Protein AF-S7V874-F1 (afdb_monomer_lite)

Radius of gyration: 12.58 Å; chains: 1; bounding box: 24×34×29 Å

Organism: NCBI:txid641524

pLDDT: mean 94.42, std 6.8, range [68.38, 98.38]

Sequence (52 aa):
MGAVHPISWYHEYDGGRVFYTGLGHVEEAFEDADFLKHLYGGIWYAALGKPL

Secondary structure (DSSP, 8-state):
--S---SEEEEEETTEEEEEE----SGGGGG-HHHHHHHHHHHHHHHH-S--

Foldseek 3Di:
DPDDDDQWDWDQDPNFIATDHVPDPDPCCVVDPVSVVVVVVRVCCRPPVDDD

Structure (mmCIF, N/CA/C/O backbone):
data_AF-S7V874-F1
#
_entry.id   AF-S7V874-F1
#
loop_
_atom_site.group_PDB
_atom_site.id
_atom_site.type_symbol
_atom_site.label_atom_id
_atom_site.label_alt_id
_atom_site.label_comp_id
_atom_site.label_asym_id
_atom_site.label_entity_id
_atom_site.label_seq_id
_atom_site.pdbx_PDB_ins_code
_atom_site.Cartn_x
_atom_site.Cartn_y
_atom_site.Cartn_z
_atom_site.occupancy
_atom_site.B_iso_or_equiv
_atom_site.auth_seq_id
_atom_site.auth_comp_id
_atom_site.auth_asym_id
_atom_site.auth_atom_id
_atom_site.pdbx_PDB_model_num
ATOM 1 N N . MET A 1 1 ? 1.297 -24.089 0.567 1.00 68.38 1 MET A N 1
ATOM 2 C CA . MET A 1 1 ? 0.511 -23.093 -0.186 1.00 68.38 1 MET A CA 1
ATOM 3 C C . MET A 1 1 ? -0.713 -23.823 -0.745 1.00 68.38 1 MET A C 1
ATOM 5 O O . MET A 1 1 ? -0.525 -24.713 -1.559 1.00 68.38 1 MET A O 1
ATOM 9 N N . GLY A 1 2 ? -1.924 -23.592 -0.212 1.00 85.75 2 GLY A N 1
ATOM 10 C CA . GLY A 1 2 ? -3.176 -24.127 -0.779 1.00 85.75 2 GLY A CA 1
ATOM 11 C C . GLY A 1 2 ? -3.919 -23.145 -1.696 1.00 85.75 2 GLY A C 1
ATOM 12 O O . GLY A 1 2 ? -4.132 -22.026 -1.274 1.00 85.75 2 GLY A O 1
ATOM 13 N N . ALA A 1 3 ? -4.344 -23.589 -2.884 1.00 91.88 3 ALA A N 1
ATOM 14 C CA . ALA A 1 3 ? -5.172 -22.948 -3.930 1.00 91.88 3 ALA A CA 1
ATOM 15 C C . ALA A 1 3 ? -5.224 -21.403 -4.070 1.00 91.88 3 ALA A C 1
ATOM 17 O O . ALA A 1 3 ? -4.972 -20.901 -5.162 1.00 91.88 3 ALA A O 1
ATOM 18 N N . VAL A 1 4 ? -5.592 -20.646 -3.032 1.00 92.44 4 VAL A N 1
ATOM 19 C CA . VAL A 1 4 ? -5.708 -19.179 -3.060 1.00 92.44 4 VAL A CA 1
ATOM 20 C C . VAL A 1 4 ? -4.497 -18.544 -2.378 1.00 92.44 4 VAL A C 1
ATOM 22 O O . VAL A 1 4 ? -4.295 -18.677 -1.170 1.00 92.44 4 VAL A O 1
ATOM 25 N N . HIS A 1 5 ? -3.709 -17.814 -3.168 1.00 91.81 5 HIS A N 1
ATOM 26 C CA . HIS A 1 5 ? -2.461 -17.174 -2.750 1.00 91.81 5 HIS A CA 1
ATOM 27 C C . HIS A 1 5 ? -2.444 -15.704 -3.148 1.00 91.81 5 HIS A C 1
ATOM 29 O O . HIS A 1 5 ? -1.897 -15.369 -4.199 1.00 91.81 5 HIS A O 1
ATOM 35 N N . PRO A 1 6 ? -3.061 -14.814 -2.352 1.00 95.31 6 PRO A N 1
ATOM 36 C CA . PRO A 1 6 ? -3.012 -13.394 -2.650 1.00 95.31 6 PRO A CA 1
ATOM 37 C C . PRO A 1 6 ? -1.567 -12.898 -2.548 1.00 95.31 6 PRO A C 1
ATOM 39 O O . PRO A 1 6 ? -0.903 -13.106 -1.534 1.00 95.31 6 PRO A O 1
ATOM 42 N N . ILE A 1 7 ? -1.093 -12.224 -3.598 1.00 95.94 7 ILE A N 1
ATOM 43 C CA . ILE A 1 7 ? 0.229 -11.583 -3.602 1.00 95.94 7 ILE A CA 1
ATOM 44 C C . ILE A 1 7 ? 0.225 -10.280 -2.794 1.00 95.94 7 ILE A C 1
ATOM 46 O O . ILE A 1 7 ? 1.246 -9.905 -2.230 1.00 95.94 7 ILE A O 1
ATOM 50 N N . SER A 1 8 ? -0.936 -9.629 -2.694 1.00 97.38 8 SER A N 1
ATOM 51 C CA . SER A 1 8 ? -1.147 -8.404 -1.927 1.00 97.38 8 SER A CA 1
ATOM 52 C C . SER A 1 8 ? -2.494 -8.464 -1.217 1.00 97.38 8 SER A C 1
ATOM 54 O O . SER A 1 8 ? -3.474 -8.949 -1.788 1.00 97.38 8 SER A O 1
ATOM 56 N N . TRP A 1 9 ? -2.550 -7.978 0.018 1.00 96.88 9 TRP A N 1
ATOM 57 C CA . TRP A 1 9 ? -3.771 -7.927 0.822 1.00 96.88 9 TRP A CA 1
ATOM 58 C C . TRP A 1 9 ? -3.680 -6.838 1.892 1.00 96.88 9 TRP A C 1
ATOM 60 O O . TRP A 1 9 ? -2.609 -6.303 2.182 1.00 96.88 9 TRP A O 1
ATOM 70 N N . TYR A 1 10 ? -4.824 -6.509 2.481 1.00 95.88 10 TYR A N 1
ATOM 71 C CA . TYR A 1 10 ? -4.927 -5.590 3.606 1.00 95.88 10 TYR A CA 1
ATOM 72 C C . TYR A 1 10 ? -5.921 -6.129 4.637 1.00 95.88 10 TYR A C 1
ATOM 74 O O . TYR A 1 10 ? -6.779 -6.951 4.311 1.00 95.88 10 TYR A O 1
ATOM 82 N N . HIS A 1 11 ? -5.780 -5.701 5.889 1.00 95.31 11 HIS A N 1
ATOM 83 C CA . HIS A 1 11 ? -6.623 -6.146 6.999 1.00 95.31 11 HIS A CA 1
ATOM 84 C C . HIS A 1 11 ? -6.608 -5.104 8.132 1.00 95.31 11 HIS A C 1
ATOM 86 O O . HIS A 1 11 ? -5.600 -4.423 8.330 1.00 95.31 11 HIS A O 1
ATOM 92 N N . GLU A 1 12 ? -7.703 -4.977 8.884 1.00 96.56 12 GLU A N 1
ATOM 93 C CA . GLU A 1 12 ? -7.766 -4.191 10.128 1.00 96.56 12 GLU A CA 1
ATOM 94 C C . GLU A 1 12 ? -7.696 -5.105 11.351 1.00 96.56 12 GLU A C 1
ATOM 96 O O . GLU A 1 12 ? -8.526 -5.996 11.493 1.00 96.56 12 GLU A O 1
ATOM 101 N N . TYR A 1 13 ? -6.712 -4.909 12.227 1.00 95.06 13 TYR A N 1
ATOM 102 C CA . TYR A 1 13 ? -6.509 -5.755 13.404 1.00 95.06 13 TYR A CA 1
ATOM 103 C C . TYR A 1 13 ? -6.187 -4.899 14.625 1.00 95.06 13 TYR A C 1
ATOM 105 O O . TYR A 1 13 ? -5.263 -4.090 14.581 1.00 95.06 13 TYR A O 1
ATOM 113 N N . ASP A 1 14 ? -6.951 -5.086 15.704 1.00 96.06 14 ASP A N 1
ATOM 114 C CA . ASP A 1 14 ? -6.771 -4.404 16.997 1.00 96.06 14 ASP A CA 1
ATOM 115 C C . ASP A 1 14 ? -6.641 -2.869 16.885 1.00 96.06 14 ASP A C 1
ATOM 117 O O . ASP A 1 14 ? -5.740 -2.236 17.429 1.00 96.06 14 ASP A O 1
ATOM 121 N N . GLY A 1 15 ? -7.514 -2.255 16.079 1.00 93.69 15 GLY A N 1
ATOM 122 C CA . GLY A 1 15 ? -7.501 -0.810 15.817 1.00 93.69 15 GLY A CA 1
ATOM 123 C C . GLY A 1 15 ? 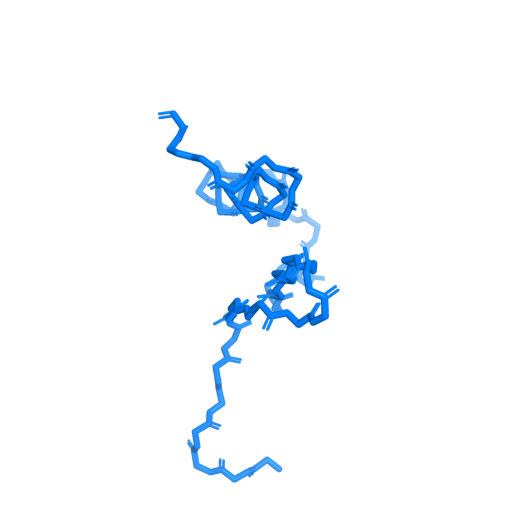-6.386 -0.326 14.877 1.00 93.69 15 GLY A C 1
ATOM 124 O O . GLY A 1 15 ? -6.360 0.853 14.522 1.00 93.69 15 GLY A O 1
ATOM 125 N N . GLY A 1 16 ? -5.491 -1.215 14.441 1.00 95.06 16 GLY A N 1
ATOM 126 C CA . GLY A 1 16 ? -4.465 -0.957 13.436 1.00 95.06 16 GLY A CA 1
ATOM 127 C C . GLY A 1 16 ? -4.888 -1.366 12.024 1.00 95.06 16 GLY A C 1
ATOM 128 O O . GLY A 1 16 ? -5.787 -2.182 11.824 1.00 95.06 16 GLY A O 1
ATOM 129 N N . ARG A 1 17 ? -4.192 -0.821 11.023 1.00 97.19 17 ARG A N 1
ATOM 130 C CA . ARG A 1 17 ? -4.327 -1.194 9.609 1.00 97.19 17 ARG A CA 1
ATOM 131 C C . ARG A 1 17 ? -3.036 -1.825 9.116 1.00 97.19 17 ARG A C 1
ATOM 133 O O . ARG A 1 17 ? -1.961 -1.255 9.282 1.00 97.19 17 ARG A O 1
ATOM 140 N N . VAL 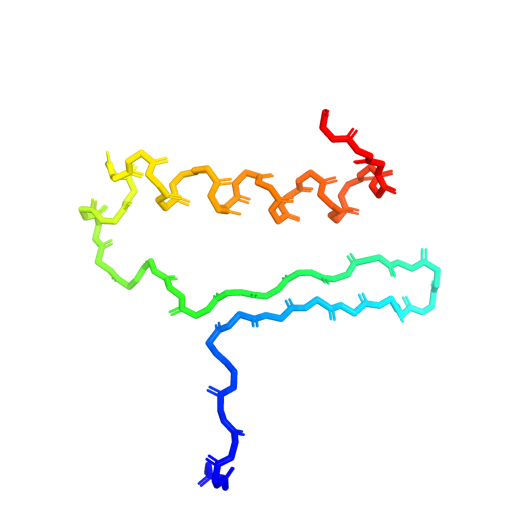A 1 18 ? -3.157 -2.983 8.480 1.00 96.94 18 VAL A N 1
ATOM 141 C CA . VAL A 1 18 ? -2.041 -3.741 7.913 1.00 96.94 18 VAL A CA 1
ATOM 142 C C . VAL A 1 18 ? -2.197 -3.799 6.404 1.00 96.94 18 VAL A C 1
ATOM 144 O O . VAL A 1 18 ? -3.281 -4.082 5.891 1.00 96.94 18 VAL A O 1
ATOM 147 N N . PHE A 1 19 ? -1.094 -3.565 5.706 1.00 97.62 19 PHE A N 1
ATOM 148 C CA . PHE A 1 19 ? -0.949 -3.800 4.279 1.00 97.62 19 PHE A CA 1
ATOM 149 C C . PHE A 1 19 ? 0.226 -4.753 4.051 1.00 97.62 19 PHE A C 1
ATOM 151 O O . PHE A 1 19 ? 1.278 -4.603 4.673 1.00 97.62 19 PHE A O 1
ATOM 158 N N . TYR A 1 20 ? 0.047 -5.718 3.155 1.00 97.69 20 TYR A N 1
ATOM 159 C CA . TYR A 1 20 ? 1.073 -6.663 2.734 1.00 97.69 20 TYR A CA 1
ATOM 160 C C . TYR A 1 20 ? 1.142 -6.714 1.209 1.00 97.69 20 TYR A C 1
ATOM 162 O O . TYR A 1 20 ? 0.116 -6.755 0.529 1.00 97.69 20 TYR A O 1
ATOM 170 N N . THR A 1 21 ? 2.363 -6.788 0.686 1.00 98.06 21 THR A N 1
ATOM 171 C CA . THR A 1 21 ? 2.652 -7.064 -0.721 1.00 98.06 21 THR A CA 1
ATOM 172 C C . THR A 1 21 ? 3.892 -7.951 -0.813 1.00 98.06 21 THR A C 1
ATOM 174 O O . THR A 1 21 ? 4.902 -7.675 -0.171 1.00 98.06 21 THR A O 1
ATOM 177 N N . GLY A 1 22 ? 3.811 -9.025 -1.595 1.00 97.19 22 GLY A N 1
ATOM 178 C CA . GLY A 1 22 ? 4.933 -9.901 -1.948 1.00 97.19 22 GLY A CA 1
ATOM 179 C C . GLY A 1 22 ? 5.652 -9.486 -3.238 1.00 97.19 22 GLY A C 1
ATOM 180 O O . GLY A 1 22 ? 6.517 -10.212 -3.719 1.00 97.19 22 GLY A O 1
ATOM 181 N N . LEU A 1 23 ? 5.262 -8.354 -3.832 1.00 97.06 23 LEU A N 1
ATOM 182 C CA . LEU A 1 23 ? 5.941 -7.737 -4.975 1.00 97.06 23 LEU A CA 1
ATOM 183 C C . LEU A 1 23 ? 7.263 -7.066 -4.545 1.00 97.06 23 LEU A C 1
ATOM 185 O O . LEU A 1 23 ? 7.515 -6.895 -3.355 1.00 97.06 23 LEU A O 1
ATOM 189 N N . GLY A 1 24 ? 8.083 -6.639 -5.512 1.00 96.88 24 GLY A N 1
ATOM 190 C CA . GLY A 1 24 ? 9.324 -5.897 -5.238 1.00 96.88 24 GLY A CA 1
ATOM 191 C C . GLY A 1 24 ? 10.549 -6.772 -4.954 1.00 96.88 24 GLY A C 1
ATOM 192 O O . GLY A 1 24 ? 11.448 -6.354 -4.236 1.00 96.88 24 GLY A O 1
ATOM 193 N N . HIS A 1 25 ? 10.583 -8.003 -5.476 1.00 96.94 25 HIS A N 1
ATOM 194 C CA . HIS A 1 25 ? 11.729 -8.906 -5.303 1.00 96.94 25 HIS A CA 1
ATOM 195 C C . HIS A 1 25 ? 13.001 -8.425 -6.024 1.00 96.94 25 HIS A C 1
ATOM 197 O O . HIS A 1 25 ? 14.103 -8.705 -5.560 1.00 96.94 25 HIS A O 1
ATOM 203 N N . VAL A 1 26 ? 12.839 -7.730 -7.153 1.00 97.50 26 VAL A N 1
ATOM 204 C CA . VAL A 1 26 ? 13.933 -7.209 -7.984 1.00 97.50 26 VAL A CA 1
ATOM 205 C C . VAL A 1 26 ? 14.068 -5.700 -7.793 1.00 97.50 26 VAL A C 1
ATOM 207 O O . VAL A 1 26 ? 13.072 -5.025 -7.527 1.00 97.50 26 VAL A O 1
ATOM 210 N N . GLU A 1 27 ? 15.286 -5.177 -7.913 1.00 97.38 27 GLU A N 1
ATOM 211 C CA . GLU A 1 27 ? 15.596 -3.764 -7.654 1.00 97.38 27 GLU A CA 1
ATOM 212 C C . GLU A 1 27 ? 14.864 -2.837 -8.629 1.00 97.38 27 GLU A C 1
ATOM 214 O O . GLU A 1 27 ? 14.283 -1.837 -8.214 1.00 97.38 27 GLU A O 1
ATOM 219 N N . GLU A 1 28 ? 14.769 -3.242 -9.895 1.00 97.88 28 GLU A N 1
ATOM 220 C CA . GLU A 1 28 ? 14.104 -2.507 -10.972 1.00 97.88 28 GLU A CA 1
ATOM 221 C C . GLU A 1 28 ? 12.618 -2.265 -10.685 1.00 97.88 28 GLU A C 1
ATOM 223 O O . GLU A 1 28 ? 12.029 -1.315 -11.198 1.00 97.88 28 GLU A O 1
ATOM 228 N N . ALA A 1 29 ? 11.995 -3.078 -9.821 1.00 97.50 29 ALA A N 1
ATOM 229 C CA . ALA A 1 29 ? 10.622 -2.833 -9.397 1.00 97.50 29 ALA A CA 1
ATOM 230 C C . ALA A 1 29 ? 10.485 -1.462 -8.719 1.00 97.50 29 ALA A C 1
ATOM 232 O O . ALA A 1 29 ? 9.473 -0.799 -8.901 1.00 97.50 29 ALA A O 1
ATOM 233 N N . PHE A 1 30 ? 11.502 -1.002 -7.986 1.00 97.44 30 PHE A N 1
ATOM 234 C CA . PHE A 1 30 ? 11.491 0.294 -7.301 1.00 97.44 30 PHE A CA 1
ATOM 235 C C . PHE A 1 30 ? 11.721 1.491 -8.236 1.00 97.44 30 PHE A C 1
ATOM 237 O O . PHE A 1 30 ? 11.653 2.631 -7.780 1.00 97.44 30 PHE A O 1
ATOM 244 N N . GLU A 1 31 ? 11.940 1.250 -9.528 1.00 97.81 31 GLU A N 1
ATOM 245 C CA . GLU A 1 31 ? 11.941 2.277 -10.575 1.00 97.81 31 GLU A CA 1
ATOM 246 C C . GLU A 1 31 ? 10.606 2.324 -11.344 1.00 97.81 31 GLU A C 1
ATOM 248 O O . GLU A 1 31 ? 10.309 3.312 -12.019 1.00 97.81 31 GLU A O 1
ATOM 253 N N . ASP A 1 32 ? 9.772 1.285 -11.223 1.00 98.25 32 ASP A N 1
ATOM 254 C CA . ASP A 1 32 ? 8.466 1.199 -11.874 1.00 98.25 32 ASP A CA 1
ATOM 255 C C . ASP A 1 32 ? 7.435 2.108 -11.178 1.00 98.25 32 ASP A C 1
ATOM 257 O O . ASP A 1 32 ? 7.148 1.993 -9.982 1.00 98.25 32 ASP A O 1
ATOM 261 N N . ALA A 1 33 ? 6.847 3.028 -11.946 1.00 98.38 33 ALA A N 1
ATOM 262 C CA . ALA A 1 33 ? 5.919 4.023 -11.416 1.00 98.38 33 ALA A CA 1
ATOM 263 C C . ALA A 1 33 ? 4.618 3.411 -10.863 1.00 98.38 33 ALA A C 1
ATOM 265 O O . ALA A 1 33 ? 4.060 3.933 -9.891 1.00 98.38 33 ALA A O 1
ATOM 266 N N . ASP A 1 34 ? 4.136 2.309 -11.441 1.00 98.19 34 ASP A N 1
ATOM 267 C CA . ASP A 1 34 ? 2.929 1.624 -10.980 1.00 98.19 34 ASP A CA 1
ATOM 268 C C . ASP A 1 34 ? 3.202 0.853 -9.685 1.00 98.19 34 ASP A C 1
ATOM 270 O O . ASP A 1 34 ? 2.384 0.892 -8.757 1.00 98.19 34 ASP A O 1
ATOM 274 N N . PHE A 1 35 ? 4.376 0.227 -9.560 1.00 98.12 35 PHE A N 1
ATOM 275 C CA . PHE A 1 35 ? 4.801 -0.393 -8.307 1.00 98.12 35 PHE A CA 1
ATOM 276 C C . PHE A 1 35 ? 4.967 0.641 -7.194 1.00 98.12 35 PHE A C 1
ATOM 278 O O . PHE A 1 35 ? 4.450 0.441 -6.091 1.00 98.12 35 PHE A O 1
ATOM 285 N N . LEU A 1 36 ? 5.616 1.773 -7.476 1.00 98.38 36 LEU A N 1
ATOM 286 C CA . LEU A 1 36 ? 5.755 2.861 -6.508 1.00 98.38 36 LEU A CA 1
ATOM 287 C C . LEU A 1 36 ? 4.391 3.403 -6.070 1.00 98.38 36 LEU A 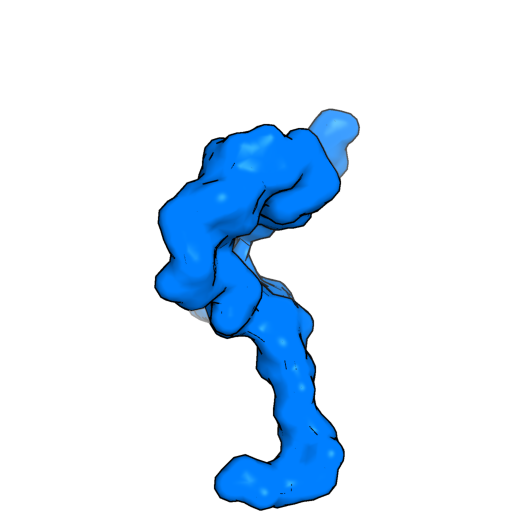C 1
ATOM 289 O O . LEU A 1 36 ? 4.178 3.646 -4.881 1.00 98.38 36 LEU A O 1
ATOM 293 N N . LYS A 1 37 ? 3.434 3.532 -6.996 1.00 98.12 37 LYS A N 1
ATOM 294 C CA . LYS A 1 37 ? 2.059 3.941 -6.681 1.00 98.12 37 LYS A CA 1
ATOM 295 C C . LYS A 1 37 ? 1.329 2.914 -5.809 1.00 98.12 37 LYS A C 1
ATOM 297 O O . LYS A 1 37 ? 0.653 3.306 -4.858 1.00 98.12 37 LYS A O 1
ATOM 302 N N . HIS A 1 38 ? 1.476 1.619 -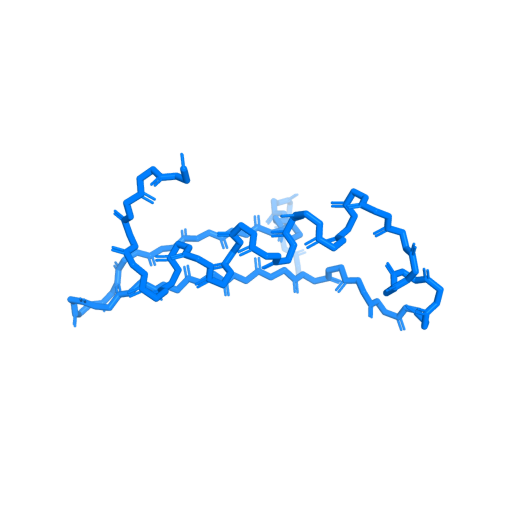6.095 1.00 97.56 38 HIS A N 1
ATOM 303 C CA . HIS A 1 38 ? 0.928 0.526 -5.277 1.00 97.56 38 HIS A CA 1
ATOM 304 C C . HIS A 1 38 ? 1.506 0.539 -3.859 1.00 97.56 38 HIS A C 1
ATOM 306 O O . HIS A 1 38 ? 0.759 0.530 -2.878 1.00 97.56 38 HIS A O 1
ATOM 312 N N . LEU A 1 39 ? 2.833 0.631 -3.748 1.00 97.94 39 LEU A N 1
ATOM 313 C CA . LEU A 1 39 ? 3.540 0.679 -2.472 1.00 97.94 39 LEU A CA 1
ATOM 314 C C . LEU A 1 39 ? 3.132 1.909 -1.655 1.00 97.94 39 LEU A C 1
ATOM 316 O O . LEU A 1 39 ? 2.801 1.788 -0.474 1.00 97.94 39 LEU A O 1
ATOM 320 N N . TYR A 1 40 ? 3.091 3.081 -2.291 1.00 97.56 40 TYR A N 1
ATOM 321 C CA . TYR A 1 40 ? 2.655 4.321 -1.656 1.00 97.56 40 TYR A CA 1
ATOM 322 C C . TYR A 1 40 ? 1.207 4.237 -1.163 1.00 97.56 40 TYR A C 1
ATOM 324 O O . TYR A 1 40 ? 0.932 4.610 -0.024 1.00 97.56 40 TYR A O 1
ATOM 332 N N . GLY A 1 41 ? 0.293 3.685 -1.968 1.00 97.06 41 GLY A N 1
ATOM 333 C CA . GLY A 1 41 ? -1.099 3.470 -1.566 1.00 97.06 41 GLY A CA 1
ATOM 334 C C . GLY A 1 41 ? -1.230 2.557 -0.343 1.00 97.06 41 GLY A C 1
ATOM 335 O O . GLY A 1 41 ? -2.003 2.853 0.571 1.00 97.06 41 GLY A O 1
ATOM 336 N N . GLY A 1 42 ? -0.428 1.493 -0.277 1.00 97.00 42 GLY A N 1
ATOM 337 C CA . GLY A 1 42 ? -0.369 0.600 0.879 1.00 97.00 42 GLY A CA 1
ATOM 338 C C . GLY A 1 42 ? 0.132 1.283 2.156 1.00 97.00 42 GLY A C 1
ATOM 339 O O . GLY A 1 42 ? -0.483 1.145 3.217 1.00 97.00 42 GLY A O 1
ATOM 340 N N . ILE A 1 43 ? 1.207 2.074 2.047 1.00 97.38 43 ILE A N 1
ATOM 341 C CA . ILE A 1 43 ? 1.752 2.875 3.157 1.00 97.38 43 ILE A CA 1
ATOM 342 C C . ILE A 1 43 ? 0.725 3.912 3.626 1.00 97.38 43 ILE A C 1
ATOM 344 O O . ILE A 1 43 ? 0.478 4.046 4.826 1.00 97.38 43 ILE A O 1
ATOM 348 N N . TRP A 1 44 ? 0.092 4.619 2.688 1.00 97.44 44 TRP A N 1
ATOM 349 C CA . TRP A 1 44 ? -0.935 5.615 2.979 1.00 97.44 44 TRP A CA 1
ATOM 350 C C . TRP A 1 44 ? -2.130 5.005 3.713 1.00 97.44 44 TRP A C 1
ATOM 352 O O . TRP A 1 44 ? -2.574 5.544 4.729 1.00 97.44 44 TRP A O 1
ATOM 362 N N . TYR A 1 45 ? -2.625 3.855 3.247 1.00 96.38 45 TYR A N 1
ATOM 363 C CA . TYR A 1 45 ? -3.695 3.121 3.917 1.00 96.38 45 TYR A CA 1
ATOM 364 C C . TYR A 1 45 ? -3.306 2.762 5.355 1.00 96.38 45 TYR A C 1
ATOM 366 O O . TYR A 1 45 ? -4.049 3.095 6.280 1.00 96.38 45 TYR A O 1
ATOM 374 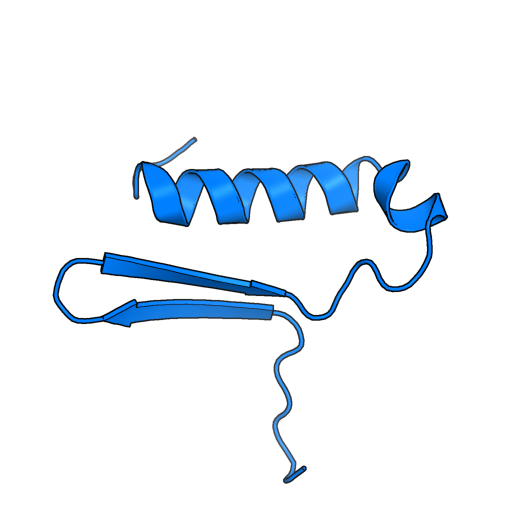N N . ALA A 1 46 ? -2.137 2.150 5.566 1.00 96.75 46 ALA A N 1
ATOM 375 C CA . ALA A 1 46 ? -1.682 1.770 6.902 1.00 96.75 46 ALA A CA 1
ATOM 376 C C . ALA A 1 46 ? -1.588 2.992 7.838 1.00 96.75 46 ALA A C 1
ATOM 378 O O . ALA A 1 46 ? -2.113 2.966 8.953 1.00 96.75 46 ALA A O 1
ATOM 379 N N . ALA A 1 47 ? -1.021 4.103 7.357 1.00 96.62 47 ALA A N 1
ATOM 380 C CA . ALA A 1 47 ? -0.819 5.315 8.148 1.00 96.62 47 ALA A CA 1
ATOM 381 C C . ALA A 1 47 ? -2.117 6.092 8.423 1.00 96.62 47 ALA A C 1
ATOM 383 O O . ALA A 1 47 ? -2.429 6.404 9.572 1.00 96.62 47 ALA A O 1
ATOM 384 N N . LEU A 1 48 ? -2.893 6.403 7.383 1.00 93.88 48 LEU A N 1
ATOM 385 C CA . LEU A 1 48 ? -3.983 7.381 7.459 1.00 93.88 48 LEU A CA 1
ATOM 386 C C . LEU A 1 48 ? -5.374 6.757 7.361 1.00 93.88 48 LEU A C 1
ATOM 388 O O . LEU A 1 48 ? -6.302 7.285 7.972 1.00 93.88 48 LEU A O 1
ATOM 392 N N . GLY A 1 49 ? -5.534 5.652 6.626 1.00 84.56 49 GLY A N 1
ATOM 393 C CA . GLY A 1 49 ? -6.827 4.969 6.467 1.00 84.56 49 GLY A CA 1
ATOM 394 C C . GLY A 1 49 ? -7.916 5.829 5.829 1.00 84.56 49 GLY A C 1
ATOM 395 O O . GLY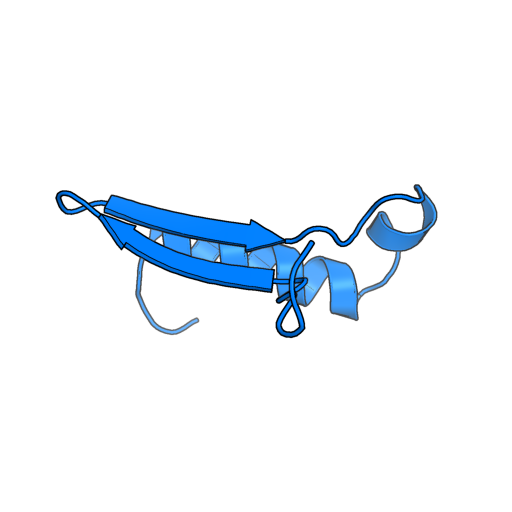 A 1 49 ? -9.098 5.628 6.093 1.00 84.56 49 GLY A O 1
ATOM 396 N N . LYS A 1 50 ? -7.524 6.830 5.041 1.00 82.69 50 LYS A N 1
ATOM 397 C CA . LYS A 1 50 ? -8.422 7.776 4.373 1.00 82.69 50 LYS A CA 1
ATOM 398 C C . LYS A 1 50 ? -8.151 7.769 2.870 1.00 82.69 50 LYS A C 1
ATOM 400 O O . LYS A 1 50 ? -7.044 7.391 2.479 1.00 82.69 50 LYS A O 1
ATOM 405 N N . PRO A 1 51 ? -9.125 8.185 2.039 1.00 74.50 51 PRO A N 1
ATOM 406 C CA . PRO A 1 51 ? -8.891 8.388 0.615 1.00 74.50 51 PRO A CA 1
ATOM 407 C C . PRO A 1 51 ? -7.647 9.252 0.377 1.00 74.50 51 PRO A C 1
ATOM 409 O O . PRO A 1 51 ? -7.365 10.150 1.175 1.00 74.50 51 PRO A O 1
ATOM 412 N N . LEU A 1 52 ? -6.913 8.922 -0.686 1.00 68.50 52 LEU A N 1
ATOM 413 C CA . LEU A 1 52 ? -5.826 9.739 -1.228 1.00 68.50 52 LEU A CA 1
ATOM 414 C C . LEU A 1 52 ? -6.371 11.043 -1.814 1.00 68.50 52 LEU A C 1
ATOM 416 O O . LEU A 1 52 ? -7.429 10.975 -2.482 1.00 68.50 52 LEU A O 1
#

InterPro domains:
  IPR029010 ThuA-like domain [PF06283] (1-46)
  IPR029062 Class I glutamine amidotransferase-like [G3DSA:3.40.50.880] (1-51)
  IPR029062 Class I glutamine amidotransferase-like [SSF52317] (3-47)